Protein AF-A0AAW9FUI1-F1 (afdb_monomer_lite)

Structure (mmCIF, N/CA/C/O backbone):
data_AF-A0AAW9FUI1-F1
#
_entry.id   AF-A0AAW9FUI1-F1
#
loop_
_atom_site.group_PDB
_atom_site.id
_atom_site.type_symbol
_atom_site.label_atom_id
_atom_site.label_alt_id
_atom_site.label_comp_id
_atom_site.label_asym_id
_atom_site.label_entity_id
_atom_site.label_seq_id
_atom_site.pdbx_PDB_ins_code
_atom_site.Cartn_x
_atom_site.Cartn_y
_atom_site.Cartn_z
_atom_site.occupancy
_atom_site.B_iso_or_equiv
_atom_site.auth_seq_id
_atom_site.auth_comp_id
_atom_site.auth_asym_id
_atom_site.auth_atom_id
_atom_site.pdbx_PDB_model_num
ATOM 1 N N . MET A 1 1 ? -7.386 -7.044 -12.541 1.00 44.28 1 MET A N 1
ATOM 2 C CA . MET A 1 1 ? -7.459 -6.051 -11.451 1.00 44.28 1 MET A CA 1
ATOM 3 C C . MET A 1 1 ? -6.771 -4.796 -11.930 1.00 44.28 1 MET A C 1
ATOM 5 O O . MET A 1 1 ? -5.597 -4.861 -12.279 1.00 44.28 1 MET A O 1
ATOM 9 N N . GLU A 1 2 ? -7.498 -3.688 -12.025 1.00 47.81 2 GLU A N 1
ATOM 10 C CA . GLU A 1 2 ? -6.882 -2.395 -12.307 1.00 47.81 2 GLU A CA 1
ATOM 11 C C . GLU A 1 2 ? -6.139 -1.938 -11.045 1.00 47.81 2 GLU A C 1
ATOM 13 O O . GLU A 1 2 ? -6.708 -1.921 -9.959 1.00 47.81 2 GLU A O 1
ATOM 18 N N . GLY A 1 3 ? -4.862 -1.558 -11.151 1.00 55.53 3 GLY A N 1
ATOM 19 C CA . GLY A 1 3 ? -4.034 -1.135 -10.006 1.00 55.53 3 GLY A CA 1
ATOM 20 C C . GLY A 1 3 ? -4.516 0.129 -9.276 1.00 55.53 3 GLY A C 1
ATOM 21 O O . GLY A 1 3 ? -3.807 0.636 -8.416 1.00 55.53 3 GLY A O 1
ATOM 22 N N . LYS A 1 4 ? -5.700 0.643 -9.620 1.00 62.81 4 LYS A N 1
ATOM 23 C CA . LYS A 1 4 ? -6.322 1.859 -9.086 1.00 62.81 4 LYS A CA 1
ATOM 24 C C . LYS A 1 4 ? -7.376 1.586 -8.007 1.00 62.81 4 LYS A C 1
ATOM 26 O O . LYS A 1 4 ? -7.833 2.531 -7.376 1.00 62.81 4 LYS A O 1
ATOM 31 N N . GLU A 1 5 ? -7.773 0.332 -7.805 1.00 81.81 5 GLU A N 1
ATOM 32 C CA . GLU A 1 5 ? -8.821 -0.042 -6.847 1.00 81.81 5 GLU A CA 1
ATOM 33 C C . GLU A 1 5 ? -8.237 -0.424 -5.481 1.00 81.81 5 GLU A C 1
ATOM 35 O O . GLU A 1 5 ? -7.118 -0.920 -5.391 1.00 81.81 5 GLU A O 1
ATOM 40 N N . LEU A 1 6 ? -8.991 -0.226 -4.400 1.00 87.25 6 LEU A N 1
ATOM 41 C CA . LEU A 1 6 ? -8.590 -0.710 -3.077 1.00 87.25 6 LEU A CA 1
ATOM 42 C C . LEU A 1 6 ? -8.891 -2.204 -2.938 1.00 87.25 6 LEU A C 1
ATOM 44 O O . LEU A 1 6 ? -9.961 -2.668 -3.324 1.00 87.25 6 LEU A O 1
ATOM 48 N N . ARG A 1 7 ? -7.966 -2.948 -2.331 1.00 89.56 7 ARG A N 1
ATOM 49 C CA . ARG A 1 7 ? -8.114 -4.374 -2.017 1.00 89.56 7 ARG A CA 1
ATOM 50 C C . ARG A 1 7 ? -7.761 -4.671 -0.566 1.00 89.56 7 ARG A C 1
ATOM 52 O O . ARG A 1 7 ? -7.076 -3.894 0.103 1.00 89.56 7 ARG A O 1
ATOM 59 N N . ILE A 1 8 ? -8.202 -5.838 -0.103 1.00 91.12 8 ILE A N 1
ATOM 60 C CA . ILE A 1 8 ? -7.758 -6.413 1.170 1.00 91.12 8 ILE A CA 1
ATOM 61 C C . ILE A 1 8 ? -6.227 -6.462 1.177 1.00 91.12 8 ILE A C 1
ATOM 63 O O . ILE A 1 8 ? -5.610 -6.853 0.192 1.00 91.12 8 ILE A O 1
ATOM 67 N N . GLY A 1 9 ? -5.625 -6.020 2.277 1.00 90.56 9 GLY A N 1
ATOM 68 C CA . GLY A 1 9 ? -4.178 -5.905 2.427 1.00 90.56 9 GLY A CA 1
ATOM 69 C C . GLY A 1 9 ? -3.623 -4.495 2.216 1.00 90.56 9 GLY A C 1
ATOM 70 O O . GLY A 1 9 ? -2.546 -4.206 2.740 1.00 90.56 9 GLY A O 1
ATOM 71 N N . ASN A 1 10 ? -4.341 -3.600 1.525 1.00 93.12 10 ASN A N 1
ATOM 72 C CA . ASN A 1 10 ? -3.851 -2.244 1.273 1.00 93.12 10 ASN A CA 1
ATOM 73 C C . ASN A 1 10 ? -3.741 -1.397 2.544 1.00 93.12 10 ASN A C 1
ATOM 75 O O . ASN A 1 10 ? -4.569 -1.494 3.452 1.00 93.12 10 ASN A O 1
ATOM 79 N N . TYR A 1 11 ? -2.737 -0.521 2.558 1.00 93.69 11 TYR A N 1
ATOM 80 C CA . TYR A 1 11 ? -2.525 0.463 3.609 1.00 93.69 11 TYR A CA 1
ATOM 81 C C . TYR A 1 11 ? -3.200 1.798 3.288 1.00 93.69 11 TYR A C 1
ATOM 83 O O . TYR A 1 11 ? -3.124 2.305 2.167 1.00 93.69 11 TYR A O 1
ATOM 91 N N . LEU A 1 12 ? -3.840 2.375 4.304 1.00 91.81 12 LEU A N 1
ATOM 92 C CA . LEU A 1 12 ? -4.561 3.648 4.263 1.00 91.81 12 LEU A CA 1
ATOM 93 C C . LEU A 1 12 ? -4.274 4.467 5.524 1.00 91.81 12 LEU A C 1
ATOM 95 O O . LEU A 1 12 ? -3.777 3.929 6.508 1.00 91.81 12 LEU A O 1
ATOM 99 N N . HIS A 1 13 ? -4.622 5.750 5.525 1.00 89.81 13 HIS A N 1
ATOM 100 C CA . HIS A 1 13 ? -4.688 6.540 6.756 1.00 89.81 13 HIS A CA 1
ATOM 101 C C . HIS A 1 13 ? -6.130 6.668 7.240 1.00 89.81 13 HIS A C 1
ATOM 103 O O . HIS A 1 13 ? -7.044 6.750 6.425 1.00 89.81 13 HIS A O 1
ATOM 109 N N . ASP A 1 14 ? -6.358 6.698 8.549 1.00 87.81 14 ASP A N 1
ATOM 110 C CA . ASP A 1 14 ? -7.625 7.186 9.103 1.00 87.81 14 ASP A CA 1
ATOM 111 C C . ASP A 1 14 ? -7.687 8.730 9.071 1.00 87.81 14 ASP A C 1
ATOM 113 O O . ASP A 1 14 ? -6.786 9.423 8.588 1.00 87.81 14 ASP A O 1
ATOM 117 N N . ARG A 1 15 ? -8.744 9.291 9.663 1.00 83.00 15 ARG A N 1
ATOM 118 C CA . ARG A 1 15 ? -8.898 10.742 9.851 1.00 83.00 15 ARG A CA 1
ATOM 119 C C . ARG A 1 15 ? -7.822 11.398 10.731 1.00 83.00 15 ARG A C 1
ATOM 121 O O . ARG A 1 15 ? -7.652 12.610 10.648 1.00 83.00 15 ARG A O 1
ATOM 128 N N . ASN A 1 16 ? -7.138 10.625 11.572 1.00 84.62 16 ASN A N 1
ATOM 129 C CA . ASN A 1 16 ? -6.110 11.083 12.505 1.00 84.62 16 ASN A CA 1
ATOM 130 C C . ASN A 1 16 ? -4.680 10.851 11.967 1.00 84.62 16 ASN A C 1
ATOM 132 O O . ASN A 1 16 ? -3.718 11.123 12.681 1.00 84.62 16 ASN A O 1
ATOM 136 N N . GLY A 1 17 ? -4.523 10.330 10.743 1.00 85.75 17 GLY A N 1
ATOM 137 C CA . GLY A 1 17 ? -3.223 9.975 10.164 1.00 85.75 17 GLY A CA 1
ATOM 138 C C . GLY A 1 17 ? -2.634 8.649 10.665 1.00 85.75 17 GLY A C 1
ATOM 139 O O . GLY A 1 17 ? -1.470 8.364 10.405 1.00 85.75 17 GLY A O 1
ATOM 140 N N . ASN A 1 18 ? -3.401 7.826 11.381 1.00 89.62 18 ASN A N 1
ATOM 141 C CA . ASN A 1 18 ? -2.979 6.493 11.791 1.00 89.62 18 ASN A CA 1
ATOM 142 C C . ASN A 1 18 ? -2.982 5.534 10.604 1.00 89.62 18 ASN A C 1
ATOM 144 O O . ASN A 1 18 ? -3.931 5.494 9.817 1.00 89.62 18 ASN A O 1
ATOM 148 N N . LEU A 1 19 ? -1.943 4.704 10.533 1.00 91.00 19 LEU A N 1
ATOM 149 C CA . LEU A 1 19 ? -1.845 3.640 9.550 1.00 91.00 19 LEU A CA 1
ATOM 150 C C . LEU A 1 19 ? -2.938 2.595 9.782 1.00 91.00 19 LEU A C 1
ATOM 152 O O . LEU A 1 19 ? -3.053 2.035 10.868 1.00 91.00 19 LEU A O 1
ATOM 156 N N . CYS A 1 20 ? -3.710 2.324 8.743 1.00 91.38 20 CYS A N 1
ATOM 157 C CA . CYS A 1 20 ? -4.795 1.358 8.709 1.00 91.38 20 CYS A CA 1
ATOM 158 C C . CYS A 1 20 ? -4.526 0.313 7.632 1.00 91.38 20 CYS A C 1
ATOM 160 O O . CYS A 1 20 ? -3.881 0.612 6.626 1.00 91.38 20 CYS A O 1
ATOM 162 N N . LYS A 1 21 ? -5.065 -0.895 7.807 1.00 92.25 21 LYS A N 1
ATOM 163 C CA . LYS A 1 21 ? -4.993 -1.966 6.805 1.00 92.25 21 LYS A CA 1
ATOM 164 C C . LYS A 1 21 ? -6.393 -2.420 6.429 1.00 92.25 21 LYS A C 1
ATOM 166 O O . LYS A 1 21 ? -7.178 -2.740 7.314 1.00 92.25 21 LYS A O 1
ATOM 171 N N . VAL A 1 22 ? -6.701 -2.478 5.135 1.00 91.12 22 VAL A N 1
ATOM 172 C CA . VAL A 1 22 ? -7.976 -3.025 4.650 1.00 91.12 22 VAL A CA 1
ATOM 173 C C . VAL A 1 22 ? -8.027 -4.517 4.967 1.00 91.12 22 VAL A C 1
ATOM 175 O O . VAL A 1 22 ? -7.162 -5.269 4.517 1.00 91.12 22 VAL A O 1
ATOM 178 N N . ILE A 1 23 ? -9.036 -4.950 5.721 1.00 91.25 23 ILE A N 1
ATOM 179 C CA . ILE A 1 23 ? -9.235 -6.368 6.067 1.00 91.25 23 ILE A CA 1
ATOM 180 C C . ILE A 1 23 ? -10.555 -6.936 5.543 1.00 91.25 23 ILE A C 1
ATOM 182 O O . ILE A 1 23 ? -10.694 -8.150 5.455 1.00 91.25 23 ILE A O 1
ATOM 186 N N . GLU A 1 24 ? -11.505 -6.080 5.159 1.00 89.69 24 GLU A N 1
ATOM 187 C CA . GLU A 1 24 ? -12.809 -6.493 4.636 1.00 89.69 24 GLU A CA 1
ATOM 188 C C . GLU A 1 24 ? -13.308 -5.472 3.602 1.00 89.69 24 GLU A C 1
ATOM 190 O O . GLU A 1 24 ? -13.159 -4.258 3.786 1.00 89.69 24 GLU A O 1
ATOM 195 N N . LEU A 1 25 ? -13.911 -5.970 2.522 1.00 88.25 25 LEU A N 1
ATOM 196 C CA . LEU A 1 25 ? -14.657 -5.174 1.547 1.00 88.25 25 LEU A CA 1
ATOM 197 C C . LEU A 1 25 ? -16.148 -5.390 1.808 1.00 88.25 25 LEU A C 1
ATOM 199 O O . LEU A 1 25 ? -16.592 -6.532 1.915 1.00 88.25 25 LEU A O 1
ATOM 203 N N . ARG A 1 26 ? -16.913 -4.306 1.904 1.00 86.06 26 ARG A N 1
ATOM 204 C CA . ARG A 1 26 ? -18.354 -4.325 2.161 1.00 86.06 26 ARG A CA 1
ATOM 205 C C . ARG A 1 26 ? -19.103 -3.671 1.012 1.00 86.06 26 ARG A C 1
ATOM 207 O O . ARG A 1 26 ? -18.535 -2.914 0.230 1.00 86.06 26 ARG A O 1
ATOM 214 N N . GLN A 1 27 ? -20.403 -3.933 0.927 1.00 82.50 27 GLN A N 1
ATOM 215 C CA . GLN A 1 27 ? -21.253 -3.306 -0.085 1.00 82.50 27 GLN A CA 1
ATOM 216 C C . GLN A 1 27 ? -21.309 -1.775 0.069 1.00 82.50 27 GLN A C 1
ATOM 218 O O . GLN A 1 27 ? -21.458 -1.062 -0.919 1.00 82.50 27 GLN A O 1
ATOM 223 N N . ASP A 1 28 ? -21.165 -1.276 1.297 1.00 82.38 28 ASP A N 1
ATOM 224 C CA . ASP A 1 28 ? -21.183 0.143 1.655 1.00 82.38 28 ASP A CA 1
ATOM 225 C C . ASP A 1 28 ? -19.781 0.774 1.774 1.00 82.38 28 ASP A C 1
ATOM 227 O O . ASP A 1 28 ? -19.673 1.965 2.070 1.00 82.38 28 ASP A O 1
ATOM 231 N N . GLY A 1 29 ? -18.701 0.021 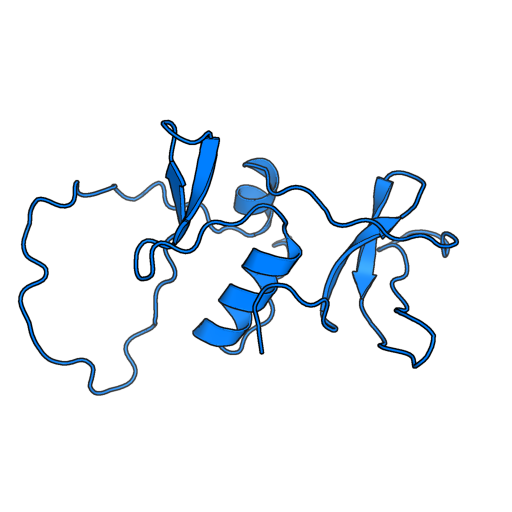1.520 1.00 82.69 29 GLY A N 1
ATOM 232 C CA . GLY A 1 29 ? -17.340 0.556 1.526 1.00 82.69 29 GLY A CA 1
ATOM 233 C C . GLY A 1 29 ? -16.268 -0.447 1.948 1.00 82.69 29 GLY A C 1
ATOM 234 O O . GLY A 1 29 ? -16.238 -1.591 1.505 1.00 82.69 29 GLY A O 1
ATOM 235 N N . ILE A 1 30 ? -15.338 -0.001 2.791 1.00 85.69 30 ILE A N 1
ATOM 236 C CA . ILE A 1 30 ? -14.212 -0.810 3.270 1.00 85.69 30 ILE A CA 1
ATOM 237 C C . ILE A 1 30 ? -14.127 -0.775 4.791 1.00 85.69 30 ILE A C 1
ATOM 239 O O . ILE A 1 30 ? -14.445 0.234 5.422 1.00 85.69 30 ILE A O 1
ATOM 243 N N . TYR A 1 31 ? -13.637 -1.863 5.375 1.00 87.25 31 TYR A N 1
ATOM 244 C CA . TYR A 1 31 ? -13.262 -1.903 6.781 1.00 87.25 31 TYR A CA 1
ATOM 245 C C . TYR A 1 31 ? -11.739 -1.971 6.900 1.00 87.25 31 TYR A C 1
ATOM 247 O O . TYR A 1 31 ? -11.103 -2.949 6.491 1.00 87.25 31 TYR A O 1
ATOM 255 N N . ALA A 1 32 ? -11.158 -0.901 7.444 1.00 88.06 32 ALA A N 1
ATOM 256 C CA . ALA A 1 32 ? -9.720 -0.752 7.614 1.00 88.06 32 ALA A CA 1
ATOM 257 C C . ALA A 1 32 ? -9.392 -0.191 9.010 1.00 88.06 32 ALA A C 1
ATOM 259 O O . ALA A 1 32 ? -9.292 1.030 9.166 1.00 88.06 32 ALA A O 1
ATOM 260 N N . PRO A 1 33 ? -9.261 -1.049 10.040 1.00 87.81 33 PRO A N 1
ATOM 261 C CA . PRO A 1 33 ? -8.873 -0.607 11.372 1.00 87.81 33 PRO A CA 1
ATOM 262 C C . PRO A 1 33 ? -7.416 -0.127 11.401 1.00 87.81 33 PRO A C 1
ATOM 264 O O . PRO A 1 33 ? -6.581 -0.564 10.599 1.00 87.81 33 PRO A O 1
ATOM 267 N N . ALA A 1 34 ? -7.119 0.761 12.352 1.00 87.44 34 ALA A N 1
ATOM 268 C CA . ALA A 1 34 ? -5.762 1.202 12.633 1.00 87.44 34 ALA A CA 1
ATOM 269 C C . ALA A 1 34 ? -4.907 0.033 13.147 1.00 87.44 34 ALA A C 1
ATOM 271 O O . ALA A 1 34 ? -5.366 -0.785 13.944 1.00 87.44 34 ALA A O 1
ATOM 272 N N . ILE A 1 35 ? -3.659 -0.032 12.691 1.00 85.06 35 ILE A N 1
ATOM 273 C CA . ILE A 1 35 ? -2.672 -1.002 13.162 1.00 85.06 35 ILE A CA 1
ATOM 274 C C . ILE A 1 35 ? -2.228 -0.569 14.566 1.00 85.06 35 ILE A C 1
ATOM 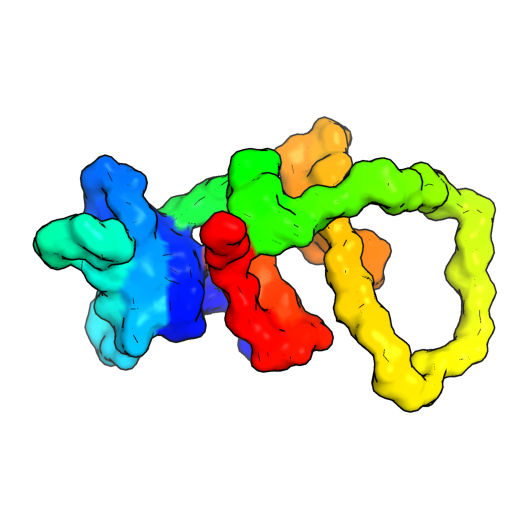276 O O . ILE A 1 35 ? -1.866 0.590 14.770 1.00 85.06 35 ILE A O 1
ATOM 280 N N . ASP A 1 36 ? -2.313 -1.486 15.532 1.00 76.88 36 ASP A N 1
ATOM 281 C CA . ASP A 1 36 ? -1.880 -1.316 16.930 1.00 76.88 36 ASP A CA 1
ATOM 282 C C . ASP A 1 36 ? -2.541 -0.163 17.713 1.00 76.88 36 ASP A C 1
ATOM 284 O O . ASP A 1 36 ? -2.035 0.278 18.747 1.00 76.88 36 ASP A O 1
ATOM 288 N N . LYS A 1 37 ? -3.693 0.338 17.251 1.00 73.50 37 LYS A N 1
ATOM 289 C CA . LYS A 1 37 ? -4.451 1.407 17.920 1.00 73.50 37 LYS A CA 1
ATOM 290 C C . LYS A 1 37 ? -5.938 1.080 17.999 1.00 73.50 37 LYS A C 1
ATOM 292 O O . LYS A 1 37 ? -6.451 0.230 17.278 1.00 73.50 37 LYS A O 1
ATOM 297 N N . ALA A 1 38 ? -6.637 1.787 18.888 1.00 66.00 38 ALA A N 1
ATOM 298 C CA . ALA A 1 38 ? -8.090 1.710 18.987 1.00 66.00 38 ALA A CA 1
ATOM 299 C C . ALA A 1 38 ? -8.747 2.031 17.635 1.00 66.00 38 ALA A C 1
ATOM 301 O O . ALA A 1 38 ? -8.270 2.896 16.900 1.00 66.00 38 ALA A O 1
ATOM 302 N N . THR A 1 39 ? -9.851 1.348 17.324 1.00 61.44 39 THR A N 1
ATOM 303 C CA . THR A 1 39 ? -10.592 1.518 16.072 1.00 61.44 39 THR A CA 1
ATOM 304 C C . THR A 1 39 ? -10.965 2.982 15.867 1.00 61.44 39 THR A C 1
ATOM 306 O O . THR A 1 39 ? -11.749 3.565 16.617 1.00 61.44 39 THR A O 1
ATOM 309 N N . THR A 1 40 ? -10.398 3.594 14.838 1.00 56.03 40 THR A N 1
ATOM 310 C CA . THR A 1 40 ? -10.654 4.985 14.488 1.00 56.03 40 THR A CA 1
ATOM 311 C C . THR A 1 40 ? -11.728 5.049 13.416 1.00 56.03 40 THR A C 1
ATOM 313 O O . THR A 1 40 ? -11.638 4.374 12.393 1.00 56.03 40 THR A O 1
ATOM 316 N N . GLY A 1 41 ? -12.767 5.846 13.666 1.00 57.53 41 GLY A N 1
ATOM 317 C CA . GLY A 1 41 ? -13.879 6.005 12.733 1.00 57.53 41 GLY A CA 1
ATOM 318 C C . GLY A 1 41 ? -13.443 6.517 11.355 1.00 57.53 41 GLY A C 1
ATOM 319 O O . GLY A 1 41 ? -12.476 7.272 11.231 1.00 57.53 41 GLY A O 1
ATOM 320 N N . LEU A 1 42 ? -14.213 6.111 10.344 1.00 64.75 42 LEU A N 1
ATOM 321 C CA . LEU A 1 42 ? -14.169 6.580 8.957 1.00 64.75 42 LEU A CA 1
ATOM 322 C C . LEU A 1 42 ? -14.163 8.126 8.860 1.00 64.75 42 LEU A C 1
ATOM 324 O O . LEU A 1 42 ? -14.689 8.794 9.760 1.00 64.75 42 LEU A O 1
ATOM 328 N N . PRO A 1 43 ? -13.622 8.718 7.771 1.00 69.12 43 PRO A N 1
ATOM 329 C CA . PRO A 1 43 ? -13.185 8.066 6.528 1.00 69.12 43 PRO A CA 1
ATOM 330 C C . PRO A 1 43 ? -11.688 7.724 6.472 1.00 69.12 43 PRO A C 1
ATOM 332 O O . PRO A 1 43 ? -10.844 8.484 6.952 1.00 69.12 43 PRO A O 1
ATOM 335 N N . ASN A 1 44 ? -11.364 6.604 5.817 1.00 80.81 44 ASN A N 1
ATOM 336 C CA . ASN A 1 44 ? -9.994 6.277 5.428 1.00 80.81 44 ASN A CA 1
ATOM 337 C C . ASN A 1 44 ? -9.582 7.051 4.163 1.00 80.81 44 ASN A C 1
ATOM 339 O O . ASN A 1 44 ? -10.391 7.247 3.256 1.00 80.81 44 ASN A O 1
ATOM 343 N N . LYS A 1 45 ? -8.319 7.472 4.089 1.00 87.75 45 LYS A N 1
ATOM 344 C CA . LYS A 1 4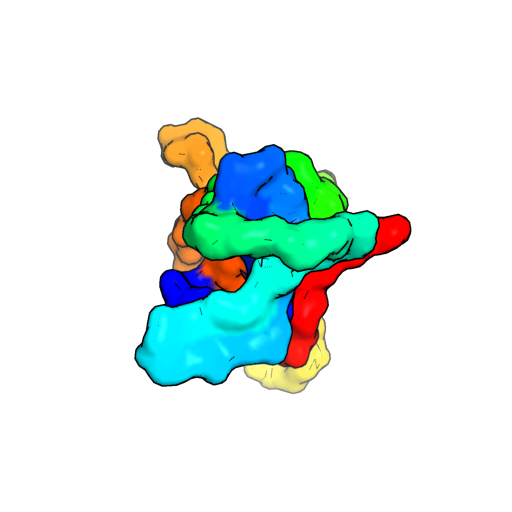5 ? -7.739 8.207 2.961 1.00 87.75 45 LYS A CA 1
ATOM 345 C C . LYS A 1 45 ? -6.582 7.426 2.331 1.00 87.75 45 LYS A C 1
ATOM 347 O O . LYS A 1 45 ? -5.822 6.783 3.064 1.00 87.75 45 LYS A O 1
ATOM 352 N N . PRO A 1 46 ? -6.415 7.498 0.997 1.00 88.81 46 PRO A N 1
ATOM 353 C CA . PRO A 1 46 ? -5.214 7.010 0.333 1.00 88.81 46 PRO A CA 1
ATOM 354 C C . PRO A 1 46 ? -3.953 7.644 0.922 1.00 88.81 46 PRO A C 1
ATOM 356 O O . PRO A 1 46 ? -3.957 8.818 1.294 1.00 88.81 46 PRO A O 1
ATOM 359 N N . ILE A 1 47 ? -2.874 6.868 0.982 1.00 90.94 47 ILE A N 1
ATOM 360 C CA . ILE A 1 47 ? -1.562 7.356 1.405 1.00 90.94 47 ILE A CA 1
ATOM 361 C C . ILE A 1 47 ? -0.778 7.755 0.161 1.00 90.94 47 ILE A C 1
ATOM 363 O O . ILE A 1 47 ? -0.579 6.922 -0.727 1.00 90.94 47 ILE A O 1
ATOM 367 N N . GLU A 1 48 ? -0.350 9.014 0.098 1.00 90.62 48 GLU A N 1
ATOM 368 C CA . GLU A 1 48 ? 0.553 9.497 -0.947 1.00 90.62 48 GLU A CA 1
ATOM 369 C C . GLU A 1 48 ? 1.864 8.717 -0.926 1.00 90.62 48 GLU A C 1
ATOM 371 O O . GLU A 1 48 ? 2.427 8.408 0.128 1.00 90.62 48 GLU A O 1
ATOM 376 N N . LEU A 1 49 ? 2.341 8.376 -2.114 1.00 85.75 49 LEU A N 1
ATOM 377 C CA . LEU A 1 49 ? 3.554 7.602 -2.261 1.00 85.75 49 LEU A CA 1
ATOM 378 C C . LEU A 1 49 ? 4.787 8.500 -2.107 1.00 85.75 49 LEU A C 1
ATOM 380 O O . LEU A 1 49 ? 5.099 9.312 -2.976 1.00 85.75 49 LEU A O 1
ATOM 384 N N . THR A 1 50 ? 5.5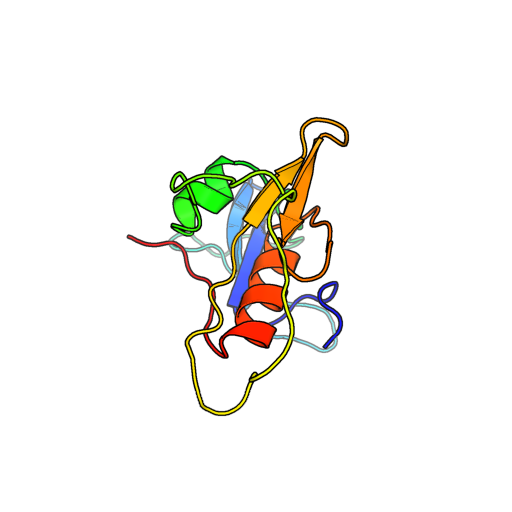23 8.314 -1.013 1.00 86.25 50 THR A N 1
ATOM 385 C CA . THR A 1 50 ? 6.771 9.034 -0.724 1.00 86.25 50 THR A CA 1
ATOM 386 C C . THR A 1 50 ? 7.966 8.080 -0.700 1.00 86.25 50 THR A C 1
ATOM 388 O O . THR A 1 50 ? 7.811 6.859 -0.661 1.00 86.25 50 THR A O 1
ATOM 391 N N . LYS A 1 51 ? 9.185 8.633 -0.689 1.00 80.81 51 LYS A N 1
ATOM 392 C CA . LYS A 1 51 ? 10.424 7.848 -0.548 1.00 80.81 51 LYS A CA 1
ATOM 393 C C . LYS A 1 51 ? 10.438 6.989 0.725 1.00 80.81 51 LYS A C 1
ATOM 395 O O . LYS A 1 51 ? 10.850 5.835 0.675 1.00 80.81 51 LYS A O 1
ATOM 400 N N . GLU A 1 52 ? 9.919 7.523 1.830 1.00 84.38 52 GLU A N 1
ATOM 401 C CA . GLU A 1 52 ? 9.817 6.818 3.115 1.00 84.38 52 GLU A CA 1
ATOM 402 C C . GLU A 1 52 ? 9.022 5.505 2.990 1.00 84.38 52 GLU A C 1
ATOM 404 O O . GLU A 1 52 ? 9.337 4.509 3.637 1.00 84.38 52 GLU A O 1
ATOM 409 N N . TRP A 1 53 ? 8.004 5.463 2.128 1.00 86.06 53 TRP A N 1
ATOM 410 C CA . TRP A 1 53 ? 7.228 4.244 1.901 1.00 86.06 53 TRP A CA 1
ATOM 411 C C . TRP A 1 53 ? 8.011 3.174 1.143 1.00 86.06 53 TRP A C 1
ATOM 413 O O . TRP A 1 53 ? 7.935 2.003 1.508 1.00 86.06 53 TRP A O 1
ATOM 423 N N . PHE A 1 54 ? 8.813 3.554 0.148 1.00 80.88 54 PHE A N 1
ATOM 424 C CA . PHE A 1 54 ? 9.716 2.613 -0.525 1.00 80.88 54 PHE A CA 1
ATOM 425 C C . PHE A 1 54 ? 10.758 2.033 0.433 1.00 80.88 54 PHE A C 1
ATOM 427 O O . PHE A 1 54 ? 11.015 0.828 0.399 1.00 80.88 54 PHE A O 1
ATOM 434 N N . GLU A 1 55 ? 11.294 2.869 1.323 1.00 82.56 55 GLU A N 1
ATOM 435 C CA . GLU A 1 55 ? 12.185 2.451 2.408 1.00 82.56 55 GLU A CA 1
ATOM 436 C C . GLU A 1 55 ? 11.497 1.435 3.333 1.00 82.56 55 GLU A C 1
ATOM 438 O O . GLU A 1 55 ? 12.020 0.339 3.529 1.00 82.56 55 GLU A O 1
ATOM 443 N N . LYS A 1 56 ? 10.283 1.738 3.816 1.00 86.81 56 LYS A N 1
ATOM 444 C CA . LYS A 1 56 ? 9.477 0.836 4.666 1.00 86.81 56 LYS A CA 1
ATOM 445 C C . LYS A 1 56 ? 9.149 -0.503 4.003 1.00 86.81 56 LYS A C 1
ATOM 447 O O . LYS A 1 56 ? 9.074 -1.527 4.681 1.00 86.81 56 LYS A O 1
ATOM 452 N N . PHE A 1 57 ? 8.945 -0.509 2.689 1.00 84.69 57 PHE A N 1
ATOM 453 C CA . PHE A 1 57 ? 8.707 -1.728 1.914 1.00 84.69 57 PHE A CA 1
ATOM 454 C C . PHE A 1 57 ? 9.990 -2.465 1.523 1.00 84.69 57 PHE A C 1
ATOM 456 O O . PHE A 1 57 ? 9.918 -3.539 0.927 1.00 84.69 57 PHE A O 1
ATOM 463 N N . ASN A 1 58 ? 11.163 -1.913 1.851 1.00 80.38 58 ASN A N 1
ATOM 464 C CA . ASN A 1 58 ? 12.457 -2.435 1.427 1.00 80.38 58 ASN A CA 1
ATOM 465 C C . ASN A 1 58 ? 12.522 -2.638 -0.102 1.00 80.38 58 ASN A C 1
ATOM 467 O O . ASN A 1 58 ? 13.039 -3.641 -0.595 1.00 80.38 58 ASN A O 1
ATOM 471 N N . LEU A 1 59 ? 11.961 -1.680 -0.843 1.00 74.81 59 LEU A N 1
ATOM 472 C CA . LEU A 1 59 ? 11.960 -1.631 -2.308 1.00 74.81 59 LEU A CA 1
ATOM 473 C C . LEU A 1 59 ? 13.098 -0.759 -2.866 1.00 74.81 59 LEU A C 1
ATOM 475 O O . LEU A 1 59 ? 13.156 -0.503 -4.067 1.00 74.81 59 LEU A O 1
ATOM 479 N N . ASN A 1 60 ? 13.997 -0.284 -2.000 1.00 62.88 60 ASN A N 1
ATOM 480 C CA . ASN A 1 60 ? 15.121 0.555 -2.391 1.00 62.88 60 ASN A CA 1
ATOM 481 C C . ASN A 1 60 ? 16.113 -0.212 -3.265 1.00 62.88 60 ASN A C 1
ATOM 483 O O . ASN A 1 60 ? 16.851 -1.068 -2.782 1.00 62.88 60 ASN A O 1
ATOM 487 N N . HIS A 1 61 ? 16.189 0.175 -4.534 1.00 53.84 61 HIS A N 1
ATOM 488 C CA . HIS A 1 61 ? 17.246 -0.247 -5.440 1.00 53.84 61 HIS A CA 1
ATOM 489 C C . HIS A 1 61 ? 18.318 0.851 -5.495 1.00 53.84 61 HIS A C 1
ATOM 491 O O . HIS A 1 61 ? 18.234 1.784 -6.288 1.00 53.84 61 HIS A O 1
ATOM 497 N N . ASN A 1 62 ? 19.326 0.756 -4.622 1.00 41.03 62 ASN A N 1
ATOM 498 C CA . ASN A 1 62 ? 20.581 1.505 -4.778 1.00 41.03 62 ASN A CA 1
ATOM 499 C C . ASN A 1 62 ? 21.565 0.793 -5.724 1.00 41.03 62 ASN A C 1
ATOM 501 O O . ASN A 1 62 ? 22.617 1.340 -6.053 1.00 41.03 62 ASN A O 1
ATOM 505 N N . ASP A 1 63 ? 21.224 -0.397 -6.219 1.00 39.72 63 ASP A N 1
ATOM 506 C CA . ASP A 1 63 ? 22.026 -1.062 -7.236 1.00 39.72 63 ASP A CA 1
ATOM 507 C C . ASP A 1 63 ? 21.654 -0.508 -8.608 1.00 39.72 63 ASP A C 1
ATOM 509 O O . ASP A 1 63 ? 20.727 -0.974 -9.264 1.00 39.72 63 ASP A O 1
ATOM 513 N N . ARG A 1 64 ? 22.380 0.555 -8.966 1.00 35.22 64 ARG A N 1
ATOM 514 C CA . ARG A 1 64 ? 22.702 1.006 -10.324 1.00 35.22 64 ARG A CA 1
ATOM 515 C C . ARG A 1 64 ? 21.526 0.986 -11.300 1.00 35.22 64 ARG A C 1
ATOM 517 O O . ARG A 1 64 ? 21.283 0.011 -12.006 1.00 35.22 64 ARG A O 1
ATOM 524 N N . LEU A 1 65 ? 20.929 2.165 -11.472 1.00 40.28 65 LEU A N 1
ATOM 525 C CA . LEU A 1 65 ? 20.451 2.602 -12.780 1.00 40.28 65 LEU A CA 1
ATOM 526 C C . LEU A 1 65 ? 21.618 2.468 -13.776 1.00 40.28 65 LEU A C 1
ATOM 528 O O . LEU A 1 65 ? 22.385 3.408 -13.972 1.00 40.28 65 LEU A O 1
ATOM 532 N N . HIS A 1 66 ? 21.781 1.299 -14.399 1.00 36.00 66 HIS A N 1
ATOM 533 C CA . HIS A 1 66 ? 22.382 1.268 -15.720 1.00 36.00 66 HIS A CA 1
ATOM 534 C C . HIS A 1 66 ? 21.415 2.058 -16.590 1.00 36.00 66 HIS A C 1
ATOM 536 O O . HIS A 1 66 ? 20.276 1.650 -16.828 1.00 36.00 66 HIS A O 1
ATOM 542 N N . SER A 1 67 ? 21.845 3.271 -16.934 1.00 36.38 67 SER A N 1
ATOM 543 C CA . SER A 1 67 ? 21.198 4.112 -17.921 1.00 36.38 67 SER A CA 1
ATOM 544 C C . SER A 1 67 ? 20.788 3.235 -19.097 1.00 36.38 67 SER A C 1
ATOM 546 O O . SER A 1 67 ? 21.562 2.403 -19.569 1.00 36.38 67 SER A O 1
ATOM 548 N N . ALA A 1 68 ? 19.538 3.390 -19.522 1.00 35.81 68 ALA A N 1
ATOM 549 C CA . ALA A 1 68 ? 18.932 2.662 -20.624 1.00 35.81 68 ALA A CA 1
ATOM 550 C C . ALA A 1 68 ? 19.588 3.032 -21.968 1.00 35.81 68 ALA A C 1
ATOM 552 O O . ALA A 1 68 ? 18.963 3.659 -22.817 1.00 35.81 68 ALA A O 1
ATOM 553 N N . ASN A 1 69 ? 20.855 2.655 -22.132 1.00 35.88 69 ASN A N 1
ATOM 554 C CA . ASN A 1 69 ? 21.631 2.719 -23.363 1.00 35.88 69 ASN A CA 1
ATOM 555 C C . ASN A 1 69 ? 22.279 1.376 -23.726 1.00 35.88 69 ASN A C 1
ATOM 557 O O . ASN A 1 69 ? 22.908 1.296 -24.775 1.00 35.88 69 ASN A O 1
ATOM 561 N N . GLU A 1 70 ? 22.090 0.307 -22.951 1.00 35.16 70 GLU A N 1
ATOM 562 C CA . GLU A 1 70 ? 22.612 -1.012 -23.317 1.00 35.16 70 GLU A CA 1
ATOM 563 C C . GLU A 1 70 ? 21.476 -2.031 -23.422 1.00 35.16 70 GLU A C 1
ATOM 565 O O . GLU A 1 70 ? 20.963 -2.559 -22.443 1.00 35.16 70 GLU A O 1
ATOM 570 N N . GLU A 1 71 ? 21.054 -2.238 -24.670 1.00 36.72 71 GLU A N 1
ATOM 571 C CA . GLU A 1 71 ? 20.596 -3.520 -25.200 1.00 36.72 71 GLU A CA 1
ATOM 572 C C . GLU A 1 71 ? 19.612 -4.324 -24.332 1.00 36.72 71 GLU A C 1
ATOM 574 O O . GLU A 1 71 ? 19.949 -5.371 -23.782 1.00 36.72 71 GLU A O 1
ATOM 579 N N . ILE A 1 72 ? 18.321 -3.973 -24.387 1.00 37.38 72 ILE A N 1
ATOM 580 C CA . ILE A 1 72 ? 17.277 -5.006 -24.272 1.00 37.38 72 ILE A CA 1
ATOM 581 C C . ILE A 1 72 ? 17.315 -5.818 -25.579 1.00 37.38 72 ILE A C 1
ATOM 583 O O . ILE A 1 72 ? 16.498 -5.652 -26.487 1.00 37.38 72 ILE A O 1
ATOM 587 N N . LYS A 1 73 ? 18.344 -6.663 -25.712 1.00 31.48 73 LYS A N 1
ATOM 588 C CA . LYS A 1 73 ? 18.410 -7.719 -26.717 1.00 31.48 73 LYS A CA 1
ATOM 589 C C . LYS A 1 73 ? 17.515 -8.867 -26.254 1.00 31.48 73 LYS A C 1
ATOM 591 O O . LYS A 1 73 ? 17.777 -9.529 -25.261 1.00 31.48 73 LYS A O 1
ATOM 596 N N . LYS A 1 74 ? 16.424 -9.006 -27.003 1.00 37.97 74 LYS A N 1
ATOM 597 C CA . LYS A 1 74 ? 15.657 -10.208 -27.354 1.00 37.97 74 LYS A CA 1
ATOM 598 C C . LYS A 1 74 ? 15.952 -11.530 -26.616 1.00 37.97 74 LYS A C 1
ATOM 600 O O . LYS A 1 74 ? 17.059 -12.044 -26.646 1.00 37.97 74 LYS A O 1
ATOM 605 N N . GLU A 1 75 ? 14.828 -12.141 -26.227 1.00 37.47 75 GLU A N 1
ATOM 606 C CA . GLU A 1 75 ? 14.535 -13.586 -26.252 1.00 37.47 75 GLU A CA 1
ATOM 607 C C . GLU A 1 75 ? 15.074 -14.468 -25.113 1.00 37.47 75 GLU A C 1
ATOM 609 O O . GLU A 1 75 ? 16.147 -15.051 -25.191 1.00 37.47 75 GLU A O 1
ATOM 614 N N . SER A 1 76 ? 14.237 -14.668 -24.085 1.00 36.94 76 SER A N 1
ATOM 615 C CA . SER A 1 76 ? 13.741 -15.991 -23.634 1.00 36.94 76 SER A CA 1
ATOM 616 C C . SER A 1 76 ? 13.047 -15.869 -22.268 1.00 36.94 76 SER A C 1
ATOM 618 O O . SER A 1 76 ? 13.535 -16.320 -21.243 1.00 36.94 76 SER A O 1
ATOM 620 N N . ALA A 1 77 ? 11.852 -15.272 -22.235 1.00 34.06 77 ALA A N 1
ATOM 621 C CA . ALA A 1 77 ? 10.985 -15.297 -21.050 1.00 34.06 77 ALA A CA 1
ATOM 622 C C . ALA A 1 77 ? 10.264 -16.654 -20.924 1.00 34.06 77 ALA A C 1
ATOM 624 O O . ALA A 1 77 ? 9.036 -16.718 -20.853 1.00 34.06 77 ALA A O 1
ATOM 625 N N . LYS A 1 78 ? 11.027 -17.749 -20.970 1.00 35.69 78 LYS A N 1
ATOM 626 C CA . LYS A 1 78 ? 10.561 -19.075 -20.578 1.00 35.69 78 LYS A CA 1
ATOM 627 C C . LYS A 1 78 ? 11.286 -19.455 -19.295 1.00 35.69 78 LYS A C 1
ATOM 629 O O . LYS A 1 78 ? 12.506 -19.406 -19.231 1.00 35.69 78 LYS A O 1
ATOM 634 N N . ASP A 1 79 ? 10.464 -19.821 -18.323 1.00 31.53 79 ASP A N 1
ATOM 635 C CA . ASP A 1 79 ? 10.795 -20.535 -17.096 1.00 31.53 79 ASP A CA 1
ATOM 636 C C . ASP A 1 79 ? 11.299 -19.692 -15.913 1.00 31.53 79 ASP A C 1
ATOM 638 O O . ASP A 1 79 ? 12.486 -19.540 -15.659 1.00 31.53 79 ASP A O 1
ATOM 642 N N . VAL A 1 80 ? 10.322 -19.191 -15.140 1.00 36.03 80 VAL A N 1
ATOM 643 C CA . VAL A 1 80 ? 10.373 -19.051 -13.664 1.00 36.03 80 VAL A CA 1
ATOM 644 C C . VAL A 1 80 ? 11.596 -18.291 -13.112 1.00 36.03 80 VAL A C 1
ATOM 646 O O . VAL A 1 80 ? 12.070 -18.533 -12.007 1.00 36.03 80 VAL A O 1
ATOM 649 N N . GLY A 1 81 ? 12.105 -17.320 -13.866 1.00 32.19 81 GLY A N 1
ATOM 650 C CA . GLY A 1 81 ? 13.090 -16.360 -13.383 1.00 32.19 81 GLY A CA 1
ATOM 651 C C . GLY A 1 81 ? 12.377 -15.248 -12.628 1.00 32.19 81 GLY A C 1
ATOM 652 O O . GLY A 1 81 ? 11.639 -14.478 -13.239 1.00 32.19 81 GLY A O 1
ATOM 653 N N . VAL A 1 82 ? 12.563 -15.214 -11.308 1.00 38.72 82 VAL A N 1
ATOM 654 C CA . VAL A 1 82 ? 12.184 -14.146 -10.367 1.00 38.72 82 VAL A CA 1
ATOM 655 C C . VAL A 1 82 ? 11.941 -12.815 -11.094 1.00 38.72 82 VAL A C 1
ATOM 657 O O . VAL A 1 82 ? 12.882 -12.171 -11.560 1.00 38.72 82 VAL A O 1
ATOM 660 N N . ARG A 1 83 ? 10.671 -12.400 -11.230 1.00 48.53 83 ARG A N 1
ATOM 661 C CA . ARG A 1 83 ? 10.342 -11.062 -11.741 1.00 48.53 83 ARG A CA 1
ATOM 662 C C . ARG A 1 83 ? 10.768 -10.049 -10.687 1.00 48.53 83 ARG A C 1
ATOM 664 O O . ARG A 1 83 ? 9.998 -9.711 -9.794 1.00 48.53 83 ARG A O 1
ATOM 671 N N . TYR A 1 84 ? 12.008 -9.582 -10.781 1.00 51.97 84 TYR A N 1
ATOM 672 C CA . TYR A 1 84 ? 12.473 -8.455 -9.989 1.00 51.97 84 TYR A C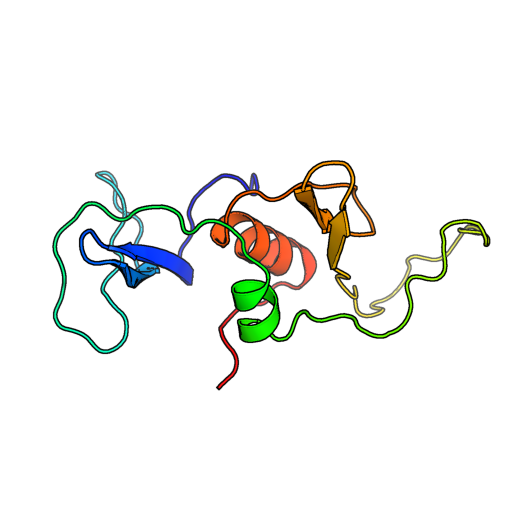A 1
ATOM 673 C C . TYR A 1 84 ? 11.697 -7.212 -10.416 1.00 51.97 84 TYR A C 1
ATOM 675 O O . TYR A 1 84 ? 11.849 -6.719 -11.536 1.00 51.97 84 TYR A O 1
ATOM 683 N N . VAL A 1 85 ? 10.840 -6.721 -9.524 1.00 60.25 85 VAL A N 1
ATOM 684 C CA . VAL A 1 85 ? 10.216 -5.412 -9.686 1.00 60.25 85 VAL A CA 1
ATOM 685 C C . VAL A 1 85 ? 11.225 -4.377 -9.206 1.00 60.25 85 VAL A C 1
ATOM 687 O O . VAL A 1 85 ? 11.527 -4.311 -8.017 1.00 60.25 85 VAL A O 1
ATOM 690 N N . SER A 1 86 ? 11.776 -3.597 -10.135 1.00 67.94 86 SER A N 1
ATOM 691 C CA . SER A 1 86 ? 12.620 -2.451 -9.801 1.00 67.94 86 SER A CA 1
ATOM 692 C C . SER A 1 86 ? 11.821 -1.166 -9.993 1.00 67.94 86 SER A C 1
ATOM 694 O O . SER A 1 86 ? 11.193 -0.945 -11.035 1.00 67.94 86 SER A O 1
ATOM 696 N N . TYR A 1 87 ? 11.820 -0.349 -8.944 1.00 73.19 87 TYR A N 1
ATOM 697 C CA . TYR A 1 87 ? 11.151 0.941 -8.893 1.00 73.19 87 TYR A CA 1
ATOM 698 C C . TYR A 1 87 ? 12.198 2.053 -8.867 1.00 73.19 87 TYR A C 1
ATOM 700 O O . TYR A 1 87 ? 13.223 1.930 -8.196 1.00 73.19 87 TYR A O 1
ATOM 708 N N . PHE A 1 88 ? 11.933 3.153 -9.564 1.00 72.94 88 PHE A N 1
ATOM 709 C CA . PHE A 1 88 ? 12.815 4.318 -9.586 1.00 72.94 88 PHE A CA 1
ATOM 710 C C . PHE A 1 88 ? 12.021 5.621 -9.481 1.00 72.94 88 PHE A C 1
ATOM 712 O O . PHE A 1 88 ? 10.852 5.692 -9.867 1.00 72.94 88 PHE A O 1
ATOM 719 N N . PHE A 1 89 ? 12.661 6.667 -8.959 1.00 75.06 89 PHE A N 1
ATOM 720 C CA . PHE A 1 89 ? 12.081 8.005 -8.895 1.00 75.06 89 PHE A CA 1
ATOM 721 C C . PHE A 1 89 ? 12.466 8.804 -10.141 1.00 75.06 89 PHE A C 1
ATOM 723 O O . PHE A 1 89 ? 13.645 8.938 -10.464 1.00 75.06 89 PHE A O 1
ATOM 730 N N . ASN A 1 90 ? 11.477 9.338 -10.853 1.00 76.62 90 ASN A N 1
ATOM 731 C CA . ASN A 1 90 ? 11.695 10.185 -12.016 1.00 76.62 90 ASN A CA 1
ATOM 732 C C . ASN A 1 90 ? 11.664 11.659 -11.599 1.00 76.62 90 ASN A C 1
ATOM 734 O O . ASN A 1 90 ? 10.591 12.248 -11.447 1.00 76.62 90 ASN A O 1
ATOM 738 N N . GLU A 1 91 ? 12.845 12.264 -11.463 1.00 76.19 91 GLU A N 1
ATOM 739 C CA . GLU A 1 91 ? 13.001 13.660 -11.032 1.00 76.19 91 GLU A CA 1
ATOM 740 C C . GLU A 1 91 ? 12.292 14.661 -11.951 1.00 76.19 91 GLU A C 1
ATOM 742 O O . GLU A 1 91 ? 11.779 15.672 -11.480 1.00 76.19 91 GLU A O 1
ATOM 747 N N . ARG A 1 92 ? 12.195 14.372 -13.257 1.00 73.88 92 ARG A N 1
ATOM 748 C CA . ARG A 1 92 ? 11.580 15.285 -14.232 1.00 73.88 92 ARG A CA 1
ATOM 749 C C . ARG A 1 92 ? 10.092 15.500 -13.971 1.00 73.88 92 ARG A C 1
ATOM 751 O O . ARG 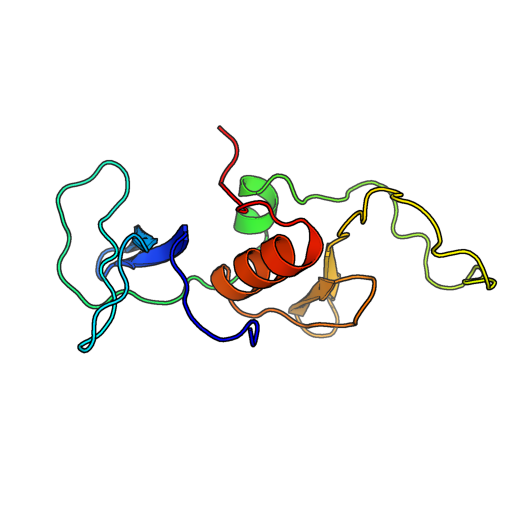A 1 92 ? 9.578 16.580 -14.246 1.00 73.88 92 ARG A O 1
ATOM 758 N N . ILE A 1 93 ? 9.396 14.462 -13.515 1.00 77.75 93 ILE A N 1
ATOM 759 C CA . ILE A 1 93 ? 7.948 14.507 -13.267 1.00 77.75 93 ILE A CA 1
ATOM 760 C C . ILE A 1 93 ? 7.603 14.447 -11.777 1.00 77.75 93 ILE A C 1
ATOM 762 O O . ILE A 1 93 ? 6.431 14.558 -11.434 1.00 77.75 93 ILE A O 1
ATOM 766 N N . GLY A 1 94 ? 8.598 14.261 -10.904 1.00 76.50 94 GLY A N 1
ATOM 767 C CA . GLY A 1 94 ? 8.416 14.169 -9.458 1.00 76.50 94 GLY A CA 1
ATOM 768 C C . GLY A 1 94 ? 7.621 12.941 -9.006 1.00 76.50 94 GLY A C 1
ATOM 769 O O . GLY A 1 94 ? 6.891 13.033 -8.024 1.00 76.50 94 GLY A O 1
ATOM 770 N N . LYS A 1 95 ? 7.706 11.809 -9.725 1.00 79.12 95 LYS A N 1
ATOM 771 C CA . LYS A 1 95 ? 6.897 10.604 -9.451 1.00 79.12 95 LYS A CA 1
ATOM 772 C C . LYS A 1 95 ? 7.702 9.307 -9.508 1.00 79.12 95 LYS A C 1
ATOM 774 O O . LYS A 1 95 ? 8.712 9.223 -10.206 1.00 79.12 95 LYS A O 1
ATOM 779 N N . TRP A 1 96 ? 7.214 8.285 -8.805 1.00 77.44 96 TRP A N 1
ATOM 780 C CA . TRP A 1 96 ? 7.777 6.932 -8.815 1.00 77.44 96 TRP A CA 1
ATOM 781 C C . TRP A 1 96 ? 7.235 6.091 -9.969 1.00 77.44 96 TRP A C 1
ATOM 783 O O . TRP A 1 96 ? 6.058 6.198 -10.327 1.00 77.44 96 TRP A O 1
ATOM 793 N N . MET A 1 97 ? 8.103 5.252 -10.536 1.00 73.50 97 MET A N 1
ATOM 794 C CA . MET A 1 97 ? 7.813 4.432 -11.710 1.00 73.50 97 MET A CA 1
ATOM 795 C C . MET A 1 97 ? 8.381 3.017 -11.593 1.00 73.50 97 MET A C 1
ATOM 797 O O . MET A 1 97 ? 9.380 2.813 -10.903 1.00 73.50 97 MET A O 1
ATOM 801 N N . ASP A 1 98 ? 7.783 2.056 -12.302 1.00 73.69 98 ASP A N 1
ATOM 802 C CA . ASP A 1 98 ? 8.413 0.751 -12.549 1.00 73.69 98 ASP A CA 1
ATOM 803 C C . ASP A 1 98 ? 9.356 0.807 -13.773 1.00 73.69 98 ASP A C 1
ATOM 805 O O . ASP A 1 98 ? 9.157 1.585 -14.714 1.00 73.69 98 ASP A O 1
ATOM 809 N N . CYS A 1 99 ? 10.408 -0.015 -13.771 1.00 66.69 99 CYS A N 1
ATOM 810 C CA . CYS A 1 99 ? 11.375 -0.060 -14.872 1.00 66.69 99 CYS A CA 1
ATOM 811 C C . CYS A 1 99 ? 10.887 -0.831 -16.111 1.00 66.69 99 CYS A C 1
ATOM 813 O O . CYS A 1 99 ? 11.441 -0.637 -17.193 1.00 66.69 99 CYS A O 1
ATOM 815 N N . GLN A 1 100 ? 9.864 -1.682 -15.979 1.00 64.94 100 GLN A N 1
ATOM 816 C CA . GLN A 1 100 ? 9.449 -2.604 -17.042 1.00 64.94 100 GLN A CA 1
ATOM 817 C C . GLN A 1 100 ? 8.249 -2.107 -17.853 1.00 64.94 100 GLN A C 1
ATOM 819 O O . GLN A 1 100 ? 8.146 -2.422 -19.038 1.00 64.94 100 GLN A O 1
ATOM 824 N N . THR A 1 101 ? 7.343 -1.331 -17.255 1.00 59.94 101 THR A N 1
ATOM 825 C CA . THR A 1 101 ? 6.043 -0.994 -17.855 1.00 59.94 101 THR A CA 1
ATOM 826 C C . THR A 1 101 ? 5.734 0.507 -17.896 1.00 59.94 101 THR A C 1
ATOM 828 O O . THR A 1 101 ? 4.709 0.899 -18.455 1.00 59.94 101 THR A O 1
ATOM 831 N N . ARG A 1 102 ? 6.643 1.370 -17.407 1.00 65.50 102 ARG A N 1
ATOM 832 C CA . ARG A 1 102 ? 6.467 2.835 -17.307 1.00 65.50 102 ARG A CA 1
ATOM 833 C C . ARG A 1 102 ? 5.189 3.220 -16.552 1.00 65.50 102 ARG A C 1
ATOM 835 O O . ARG A 1 102 ? 4.599 4.267 -16.833 1.00 65.50 102 ARG A O 1
ATOM 842 N N . ILE A 1 103 ? 4.751 2.395 -15.603 1.00 73.19 103 ILE A N 1
ATOM 843 C CA . ILE A 1 103 ? 3.589 2.724 -14.775 1.00 73.19 103 ILE A CA 1
ATOM 844 C C . ILE A 1 103 ? 4.010 3.774 -13.756 1.00 73.19 103 ILE A C 1
ATOM 846 O O . ILE A 1 103 ? 5.046 3.642 -13.115 1.00 73.19 103 ILE A O 1
ATOM 850 N N . VAL A 1 104 ? 3.202 4.823 -13.628 1.00 77.19 104 VAL A N 1
ATOM 851 C CA . VAL A 1 104 ? 3.405 5.918 -12.680 1.00 77.19 104 VAL A CA 1
ATOM 852 C C . VAL A 1 104 ? 2.463 5.723 -11.499 1.00 77.19 104 VAL A C 1
ATOM 854 O O . VAL A 1 104 ? 1.269 5.493 -11.703 1.00 77.19 104 VAL A O 1
ATOM 857 N N . PHE A 1 105 ? 2.990 5.843 -10.282 1.00 83.69 105 PHE A N 1
ATOM 858 C CA . PHE A 1 105 ? 2.219 5.677 -9.052 1.00 83.69 105 PHE A CA 1
ATOM 859 C C . PHE A 1 105 ? 2.142 6.979 -8.256 1.00 83.69 105 PHE A C 1
ATOM 861 O O . PHE A 1 105 ? 3.152 7.653 -8.054 1.00 83.69 105 PHE A O 1
ATOM 868 N N . ASP A 1 106 ? 0.940 7.287 -7.771 1.00 86.56 106 ASP A N 1
ATOM 869 C CA . ASP A 1 106 ? 0.650 8.437 -6.909 1.00 86.56 106 ASP A CA 1
ATOM 870 C C . ASP A 1 106 ? 0.411 8.007 -5.451 1.00 86.56 106 ASP A C 1
ATOM 872 O O . ASP A 1 106 ? 0.680 8.766 -4.519 1.00 86.56 106 ASP A O 1
ATOM 876 N N . TYR A 1 107 ? -0.054 6.770 -5.235 1.00 90.00 107 TYR A N 1
ATOM 877 C CA . TYR A 1 107 ? -0.453 6.274 -3.918 1.00 90.00 107 TYR A CA 1
ATOM 878 C C . TYR A 1 107 ? 0.133 4.901 -3.581 1.00 90.00 107 TYR A C 1
ATOM 880 O O . TYR A 1 107 ? 0.324 4.046 -4.447 1.00 90.00 107 TYR A O 1
ATOM 888 N N . VAL A 1 108 ? 0.322 4.657 -2.282 1.00 91.06 108 VAL A N 1
ATOM 889 C CA . VAL A 1 108 ? 0.849 3.401 -1.719 1.00 91.06 108 VAL A CA 1
ATOM 890 C C . VAL A 1 108 ? 0.060 2.173 -2.179 1.00 91.06 108 VAL A C 1
ATOM 892 O O . VAL A 1 108 ? 0.660 1.193 -2.619 1.00 91.06 108 VAL A O 1
ATOM 895 N N . HIS A 1 109 ? -1.276 2.225 -2.143 1.00 90.94 109 HIS A N 1
ATOM 896 C CA . HIS A 1 109 ? -2.116 1.085 -2.532 1.00 90.94 109 HIS A CA 1
ATOM 897 C C . HIS A 1 109 ? -1.867 0.638 -3.981 1.00 90.94 109 HIS A C 1
ATOM 899 O O . HIS A 1 109 ? -1.908 -0.554 -4.270 1.00 90.94 109 HIS A O 1
ATOM 905 N N . GLN A 1 110 ? -1.534 1.565 -4.884 1.00 88.25 110 GLN A N 1
ATOM 906 C CA . GLN A 1 110 ? -1.280 1.243 -6.287 1.00 88.25 110 GLN A CA 1
ATOM 907 C C . GLN A 1 110 ? 0.000 0.417 -6.446 1.00 88.25 110 GLN A C 1
ATOM 909 O O . GLN A 1 110 ? 0.011 -0.565 -7.188 1.00 88.25 110 GLN A O 1
ATOM 914 N N . VAL A 1 111 ? 1.048 0.757 -5.687 1.00 88.06 111 VAL A N 1
ATOM 915 C CA . VAL A 1 111 ? 2.297 -0.018 -5.633 1.00 88.06 111 VAL A CA 1
ATOM 916 C C . VAL A 1 111 ? 2.044 -1.393 -5.024 1.00 88.06 111 VAL A C 1
ATOM 918 O O . VAL A 1 111 ? 2.484 -2.396 -5.577 1.00 88.06 111 VAL A O 1
ATOM 921 N N . GLN A 1 112 ? 1.279 -1.472 -3.931 1.00 89.81 112 GLN A N 1
ATOM 922 C CA . GLN A 1 112 ? 0.938 -2.755 -3.305 1.00 89.81 112 GLN A CA 1
ATOM 923 C C . GLN A 1 112 ? 0.130 -3.664 -4.236 1.00 89.81 112 GLN A C 1
ATOM 925 O O . GLN A 1 112 ? 0.313 -4.881 -4.233 1.00 89.81 112 GLN A O 1
ATOM 930 N N . ASN A 1 113 ? -0.783 -3.095 -5.021 1.00 89.56 113 ASN A N 1
ATOM 931 C CA . ASN A 1 113 ? -1.573 -3.838 -5.998 1.00 89.56 113 ASN A CA 1
ATOM 932 C C . ASN A 1 113 ? -0.710 -4.325 -7.151 1.00 89.56 113 ASN A C 1
ATOM 934 O O . ASN A 1 113 ? -0.808 -5.484 -7.544 1.00 89.56 113 ASN A O 1
ATOM 938 N N . HIS A 1 114 ? 0.144 -3.447 -7.673 1.00 85.31 114 HIS A N 1
ATOM 939 C CA . HIS A 1 114 ? 1.058 -3.795 -8.746 1.00 85.31 114 HIS A CA 1
ATOM 940 C C . HIS A 1 114 ? 2.040 -4.890 -8.314 1.00 85.31 114 HIS A C 1
ATOM 942 O O . HIS A 1 114 ? 2.200 -5.874 -9.031 1.00 85.31 114 HIS A O 1
ATOM 948 N N . TYR A 1 115 ? 2.620 -4.770 -7.116 1.00 84.06 115 TYR A N 1
ATOM 949 C CA . TYR A 1 115 ? 3.494 -5.787 -6.537 1.00 84.06 115 TYR A CA 1
ATOM 950 C C . TYR A 1 115 ? 2.798 -7.151 -6.479 1.00 84.06 115 TYR A C 1
ATOM 952 O O . TYR A 1 115 ? 3.317 -8.110 -7.035 1.00 84.06 115 TYR A O 1
ATOM 960 N N . TYR A 1 116 ? 1.581 -7.221 -5.933 1.00 86.38 116 TYR A N 1
ATOM 961 C CA . TYR A 1 116 ? 0.818 -8.471 -5.860 1.00 86.38 116 TYR A CA 1
ATOM 962 C C . TYR A 1 116 ? 0.497 -9.073 -7.231 1.00 86.38 116 TYR A C 1
ATOM 964 O O . TYR A 1 116 ? 0.621 -10.279 -7.415 1.00 86.38 116 TYR A O 1
ATOM 972 N N . VAL A 1 117 ? 0.130 -8.256 -8.223 1.00 84.00 117 VAL A N 1
ATOM 973 C CA . VAL A 1 117 ? -0.097 -8.746 -9.595 1.00 84.00 117 VAL A CA 1
ATOM 974 C C . VAL A 1 117 ? 1.183 -9.341 -10.198 1.00 84.00 117 VAL A C 1
ATOM 976 O O . VAL A 1 117 ? 1.108 -10.281 -10.988 1.00 84.00 117 VAL A O 1
ATOM 979 N N . MET A 1 118 ? 2.351 -8.806 -9.837 1.00 77.88 118 MET A N 1
ATOM 980 C CA . MET A 1 118 ? 3.644 -9.227 -10.378 1.00 77.88 118 MET A CA 1
ATOM 981 C C . MET A 1 118 ? 4.253 -10.430 -9.653 1.00 77.88 118 MET A C 1
ATOM 983 O O . MET A 1 118 ? 4.891 -11.255 -10.310 1.00 77.88 118 MET A O 1
ATOM 987 N N . THR A 1 119 ? 4.083 -10.525 -8.333 1.00 79.38 119 THR A N 1
ATOM 988 C CA . THR A 1 119 ? 4.750 -11.526 -7.482 1.00 79.38 119 THR A CA 1
ATOM 989 C C . THR A 1 119 ? 3.797 -12.573 -6.909 1.00 79.38 119 THR A C 1
ATOM 991 O O . THR A 1 119 ? 4.238 -13.661 -6.558 1.00 79.38 119 THR A O 1
ATOM 994 N N . GLY A 1 120 ? 2.500 -12.271 -6.816 1.00 81.69 120 GLY A N 1
ATOM 995 C CA . GLY A 1 120 ? 1.519 -13.065 -6.073 1.00 81.69 120 GLY A CA 1
ATOM 996 C C . GLY A 1 120 ? 1.576 -12.874 -4.552 1.00 81.69 120 GLY A C 1
ATOM 997 O O . GLY A 1 120 ? 0.791 -13.495 -3.838 1.00 81.69 120 GLY A O 1
ATOM 998 N N . GLU A 1 121 ? 2.471 -12.021 -4.046 1.00 85.94 121 GLU A N 1
ATOM 999 C CA . GLU A 1 121 ? 2.697 -11.796 -2.615 1.00 85.94 121 GLU A CA 1
ATOM 1000 C C . GLU A 1 121 ? 2.193 -10.419 -2.158 1.00 85.94 121 GLU A C 1
ATOM 1002 O O . GLU A 1 121 ? 2.158 -9.452 -2.921 1.00 85.94 121 GLU A O 1
ATOM 1007 N N . GLU A 1 122 ? 1.799 -10.310 -0.887 1.00 89.31 122 GLU A N 1
ATOM 1008 C CA . GLU A 1 122 ? 1.388 -9.033 -0.299 1.00 89.31 122 GLU A CA 1
ATOM 1009 C C . GLU A 1 122 ? 2.595 -8.159 0.038 1.00 89.31 122 GLU A C 1
ATOM 1011 O O . GLU A 1 122 ? 3.470 -8.561 0.804 1.00 89.31 122 GLU A O 1
ATOM 1016 N N . LEU A 1 123 ? 2.610 -6.921 -0.464 1.00 88.88 123 LEU A N 1
ATOM 1017 C CA . LEU A 1 123 ? 3.637 -5.953 -0.092 1.00 88.88 123 LEU A CA 1
ATOM 1018 C C . LEU A 1 123 ? 3.356 -5.396 1.309 1.00 88.88 123 LEU A C 1
ATOM 1020 O O . LEU A 1 123 ? 2.473 -4.548 1.494 1.00 88.88 123 LEU A O 1
ATOM 1024 N N . THR A 1 124 ? 4.121 -5.870 2.288 1.00 90.62 124 THR A N 1
ATOM 1025 C CA . THR A 1 124 ? 4.038 -5.449 3.689 1.00 90.62 124 THR A CA 1
ATOM 1026 C C . THR A 1 124 ? 5.240 -4.606 4.100 1.00 90.62 124 THR A C 1
ATOM 1028 O O . THR A 1 124 ? 6.309 -4.673 3.497 1.00 90.62 124 THR A O 1
ATOM 1031 N N . ILE A 1 125 ? 5.073 -3.817 5.161 1.00 89.25 125 ILE A N 1
ATOM 1032 C CA . ILE A 1 125 ? 6.190 -3.124 5.815 1.00 89.25 125 ILE A CA 1
ATOM 1033 C C . ILE A 1 125 ? 7.122 -4.183 6.417 1.00 89.25 125 ILE A C 1
ATOM 1035 O O . ILE A 1 125 ? 6.638 -5.101 7.083 1.00 89.25 125 ILE A O 1
ATOM 1039 N N . LYS A 1 126 ? 8.434 -4.078 6.180 1.00 78.06 126 LYS A N 1
ATOM 1040 C CA . LYS A 1 126 ? 9.411 -4.936 6.864 1.00 78.06 126 LYS A CA 1
ATOM 1041 C C . LYS A 1 126 ? 9.676 -4.397 8.271 1.00 78.06 126 LYS A C 1
ATOM 1043 O O . LYS A 1 126 ? 9.839 -3.191 8.443 1.00 78.06 126 LYS A O 1
ATOM 1048 N N . SER A 1 127 ? 9.650 -5.299 9.252 1.00 57.81 127 SER A N 1
ATOM 1049 C CA . SER A 1 127 ? 10.034 -5.037 10.646 1.00 57.81 127 SER A CA 1
ATOM 1050 C C . SER A 1 127 ? 11.538 -4.857 10.792 1.00 57.81 127 SER A C 1
ATOM 1052 O O . SER A 1 127 ? 12.277 -5.528 10.035 1.00 57.81 127 SER A O 1
#

Radius of gyration: 16.64 Å; chains: 1; bounding box: 44×36×46 Å

pLDDT: mean 72.4, std 19.34, range [31.48, 93.69]

Sequence (127 aa):
MEGKELRIGNYLHDRNGNLCKVIELRQDGIYAPAIDKATTGLPNKPIELTKEWFEKFNLNHNDRLHSANEEIKKESAKDVGVRYVSYFFNERIGKWMDCQTRIVFDYVHQVQNHYYVMTGEELTIKS

Secondary structure (DSSP, 8-state):
--TTS--TT-EEE-TTS-EEE--EEETTEEE-PBTTS--PPSPPEEPB--HHHHHHTT----S----TTS--------S-------EEEETTTTEEEETTT--EESBHHHHHHHHHHHHSS------

Foldseek 3Di:
DQLPDFDFLFWWAAPVRAIWGFHDADPVGTDTAGDPDDGGDDDTHFAFDDPVLCVQLVLDDPPDPPDPPDDPDDDDPPDDDPPNFHKDADPVVRFIATPPPRDTDGTRSSVQSVCCVRPVDGRGGDD

=== Feature glossary ===
Annotated list of the representations used here:

Nearest PDB structures. The Foldseek neighbor list gives the closest experimentally determined structures in the PDB, ranked by structural alignment. TM-score near 1 means near-identical fold; near 0.3 means only rough topology match. This is how one finds what a novel AlphaFold prediction most resembles in the solved-structure universe.

Foldseek 3Di. Foldseek's 3Di representation compresses backbone geometry into a per-residue letter drawn from a learned twenty-state alphabet. It captures the tertiary interaction pattern around each residue — which residues are packed against it in space, regardless of where they are in sequence.

Radius of gyration, Cα contacts, bounding box. Radius of gyration (Rg) is the root-mean-square distance of Cα atoms from their centroid — a single number for overall size and compactness. A globular domain of N residues has Rg ≈ 2.2·N^0.38 Å; an extended or disordered chain has a much larger Rg. The Cα contact count is the number of residue pairs whose Cα atoms are within 8 Å and are more than four positions apart in sequence — a standard proxy for tertiary packing density. The bounding box is the smallest axis-aligned box enclosing all Cα atoms.

InterPro / GO / CATH / organism. The annotation block draws on four external resources. InterPro: which protein families and domains the sequence belongs to. GO: standardized terms for what the protein does, what process it participates in, and where in the cell it acts. CATH: which structural fold it has in the CATH hierarchy. Organism: the species of origin.

mmCIF coordinates. The mmCIF block holds the 3D Cartesian coordinates of each backbone atom (N, Cα, C, O) in ångströms. mmCIF is the PDB's canonical archive format — a tagged-loop text representation of the atomic model.

pLDDT. pLDDT is the predicted lDDT-Cα score: AlphaFold's confidence that the local environment of each residue (all inter-atomic distances within 15 Å) is correctly placed. It is a per-residue number between 0 and 100, with higher meaning more reliable.

Backbone torsions (φ/ψ). φ (phi) and ψ (psi) are the two rotatable backbone dihedrals per residue: φ is the C(i-1)–N–Cα–C torsion, ψ is the N–Cα–C–N(i+1) torsion, both in degrees on (−180°, 180°]. α-helical residues cluster near (−60°, −45°); β-strand residues near (−120°, +130°). A Ramachandran plot is simply a scatter of (φ, ψ) for every residue.

B-factor. For experimental (PDB) structures, the B-factor (temperature factor) quantifies the positional spread of each atom in the crystal — a combination of thermal vibration and static disorder — in units of Å². High B-factors mark flexible loops or poorly resolved regions; low B-factors mark the rigid, well-ordered core.

Secondary structure (3-state, P-SEA). SS3 is a coarse helix/strand/coil call (letters a/b/c) made by the P-SEA algorithm from inter-Cα distances and dihedrals. It is less detailed than DSSP but needs only Cα positions.

Predicted aligned error. Predicted aligned error is AlphaFold's pairwise confidence. Unlike pLDDT (per-residue), PAE is per-residue-pair and captures whether two parts of the structure are correctly placed relative to each other. Units are ångströms of expected positional error.

Solvent-accessible surface area. Solvent-accessible surface area (SASA) is the area in Å² traced out by the centre of a 1.4 Å probe sphere (a water molecule) rolled over the protein's van der Waals surface (Shrake–Rupley / Lee–Richards construction). Buried residues have near-zero SASA; fully exposed residues can exceed 200 Å². The total SASA scales roughly with the number of surface residues.

Secondary structure (8-state, DSSP). The SS8 string is DSSP's per-residue secondary-structure call. α-helix (H) means an i→i+4 H-bond ladder; β-strand (E) means the residue participates in a β-sheet; 3₁₀ (G) and π (I) are tighter and wider helices; T/S are turns/bends; '-' is loop.

Rendered structure images. Structure images are PyMOL renders from six orthogonal camera directions. Cartoon representation draws helices as coils and strands as arrows; sticks shows the backbone as bonds; surface shows the solvent-excluded envelope. Rainbow coloring maps sequence position to hue (blue→red, N→C); chain coloring assigns a distinct color per polypeptide.

Sequence. The amino-acid sequence is the protein's primary structure: the linear order of residues from the N-terminus to the C-terminus, written in one-letter code. Everything else here — the 3D coordinates, the secondary structure, the domain annotations — is ultimately a consequence of this string.

Contact-map, Ramachandran, and PAE plots. Three diagnostic plots accompany the record. The Cα contact map visualizes the tertiary structure as a 2D adjacency matrix (8 Å cutoff, sequence-local contacts suppressed). The Ramachandran plot shows the distribution of backbone (φ, ψ) torsions, with points in the α and β basins reflecting secondary structure content. The PAE plot shows AlphaFold's inter-residue confidence as a color matrix.